Protein AF-A0A0B4X570-F1 (afdb_monomer_lite)

Secondary structure (DSSP, 8-state):
----SBSS-HHHHHHHHHHHHHT--TT--EEHHHHHHHHHHTT-B-GGGTS--HHHHHHHHHHT-TT---HHHHHHHHHHHHHHTTSEEE-TTSEEEE-HHHHHHHHHHHHHHHHHHHHHHHHHHHHHHHHHTS----S----HHHHHHHHHHHHHTTS-PPPPP-

pLDDT: mean 70.41, std 17.78, range [32.62, 92.69]

Structure (mmCIF, N/CA/C/O backbone):
data_AF-A0A0B4X570-F1
#
_entry.id   AF-A0A0B4X570-F1
#
loop_
_atom_site.group_PDB
_atom_site.id
_atom_site.type_symbol
_atom_site.label_atom_id
_atom_site.label_alt_id
_atom_site.label_comp_id
_atom_site.label_asym_id
_atom_site.label_entity_id
_atom_site.label_seq_id
_atom_site.pdbx_PDB_ins_code
_atom_site.Cartn_x
_atom_site.Cartn_y
_atom_site.Cartn_z
_atom_site.occupancy
_atom_site.B_iso_or_equiv
_atom_site.auth_seq_id
_atom_site.auth_comp_id
_atom_site.auth_asym_id
_atom_site.auth_atom_id
_atom_site.pdbx_PDB_model_num
ATOM 1 N N . MET A 1 1 ? 5.050 -20.118 -0.114 1.00 46.47 1 MET A N 1
ATOM 2 C CA . MET A 1 1 ? 5.034 -18.690 0.295 1.00 46.47 1 MET A CA 1
ATOM 3 C C . MET A 1 1 ? 5.110 -17.834 -0.964 1.00 46.47 1 MET A C 1
ATOM 5 O O . MET A 1 1 ? 6.005 -18.074 -1.759 1.00 46.47 1 MET A O 1
ATOM 9 N N . LYS A 1 2 ? 4.180 -16.894 -1.201 1.00 57.50 2 LYS A N 1
ATOM 10 C CA . LYS A 1 2 ? 4.283 -15.985 -2.364 1.00 57.50 2 LYS A CA 1
ATOM 11 C C . LYS A 1 2 ? 5.520 -15.096 -2.206 1.00 57.50 2 LYS A C 1
ATOM 13 O O . LYS A 1 2 ? 5.713 -14.549 -1.120 1.00 57.50 2 LYS A O 1
ATOM 18 N N . SER A 1 3 ? 6.321 -14.962 -3.264 1.00 70.69 3 SER A N 1
ATOM 19 C CA . SER A 1 3 ? 7.477 -14.060 -3.275 1.00 70.69 3 SER A CA 1
ATOM 20 C C . SER A 1 3 ? 7.031 -12.625 -2.965 1.00 70.69 3 SER A C 1
ATOM 22 O O . SER A 1 3 ? 5.922 -12.219 -3.322 1.00 70.69 3 SER A O 1
ATOM 24 N N . SER A 1 4 ? 7.871 -11.906 -2.226 1.00 82.19 4 SER A N 1
ATOM 25 C CA . SER A 1 4 ? 7.668 -10.516 -1.816 1.00 82.19 4 SER A CA 1
ATOM 26 C C . SER A 1 4 ? 8.954 -9.745 -2.089 1.00 82.19 4 SER A C 1
ATOM 28 O O . SER A 1 4 ? 10.041 -10.226 -1.745 1.00 82.19 4 SER A O 1
ATOM 30 N N . ALA A 1 5 ? 8.834 -8.553 -2.663 1.00 86.50 5 ALA A N 1
ATOM 31 C CA . ALA A 1 5 ? 9.906 -7.589 -2.868 1.00 86.50 5 ALA A CA 1
ATOM 32 C C . ALA A 1 5 ? 10.365 -6.922 -1.559 1.00 86.50 5 ALA A C 1
ATOM 34 O O . ALA A 1 5 ? 11.358 -6.198 -1.536 1.00 86.50 5 ALA A O 1
ATOM 35 N N . PHE A 1 6 ? 9.677 -7.206 -0.452 1.00 83.06 6 PHE A N 1
ATOM 36 C CA . PHE A 1 6 ? 10.011 -6.726 0.884 1.00 83.06 6 PHE A CA 1
ATOM 37 C C . PHE A 1 6 ? 10.609 -7.829 1.760 1.00 83.06 6 PHE A C 1
ATOM 39 O O . PHE A 1 6 ? 10.209 -8.993 1.680 1.00 83.06 6 PHE A O 1
ATOM 46 N N . ARG A 1 7 ? 11.549 -7.433 2.623 1.00 82.88 7 ARG A N 1
ATOM 47 C CA . ARG A 1 7 ? 12.204 -8.261 3.651 1.00 82.88 7 ARG A CA 1
ATOM 48 C C . ARG A 1 7 ? 11.289 -8.570 4.838 1.00 82.88 7 ARG A C 1
ATOM 50 O O . ARG A 1 7 ? 11.528 -9.530 5.559 1.00 82.88 7 ARG A O 1
ATOM 57 N N . VAL A 1 8 ? 10.248 -7.763 5.035 1.00 79.19 8 VAL A N 1
ATOM 58 C CA . VAL A 1 8 ? 9.256 -7.935 6.105 1.00 79.19 8 VAL A CA 1
ATOM 59 C C . VAL A 1 8 ? 8.011 -8.681 5.607 1.00 79.19 8 VAL A C 1
ATOM 61 O O . VAL A 1 8 ? 7.703 -8.632 4.411 1.00 79.19 8 VAL A O 1
ATOM 64 N N . PRO A 1 9 ? 7.243 -9.332 6.502 1.00 85.44 9 PRO A N 1
ATOM 65 C CA . PRO A 1 9 ? 5.971 -9.949 6.147 1.00 85.44 9 PRO A CA 1
ATOM 66 C C . PRO A 1 9 ? 5.019 -8.978 5.443 1.00 85.44 9 PRO A C 1
ATOM 68 O O . PRO A 1 9 ? 4.930 -7.802 5.800 1.00 85.44 9 PRO A O 1
ATOM 71 N N . ARG A 1 10 ? 4.228 -9.490 4.490 1.00 81.31 10 ARG A N 1
ATOM 72 C CA . ARG A 1 10 ? 3.315 -8.671 3.673 1.00 81.31 10 ARG A CA 1
ATOM 73 C C . ARG A 1 10 ? 2.396 -7.771 4.499 1.00 81.31 10 ARG A C 1
ATOM 75 O O . ARG A 1 10 ? 2.238 -6.593 4.197 1.00 81.31 10 ARG A O 1
ATOM 82 N N . ARG A 1 11 ? 1.838 -8.317 5.582 1.00 78.69 11 ARG A N 1
ATOM 83 C CA . ARG A 1 11 ? 0.948 -7.581 6.491 1.00 78.69 11 ARG A CA 1
ATOM 84 C C . ARG A 1 11 ? 1.629 -6.355 7.113 1.00 78.69 11 ARG A C 1
ATOM 86 O O . ARG A 1 11 ? 0.962 -5.356 7.344 1.00 78.69 11 ARG A O 1
ATOM 93 N N . GLN A 1 12 ? 2.938 -6.408 7.357 1.00 79.75 12 GLN A N 1
ATOM 94 C CA . GLN A 1 12 ? 3.670 -5.353 8.055 1.00 79.75 12 GLN A CA 1
ATOM 95 C C . GLN A 1 12 ? 3.895 -4.117 7.176 1.00 79.75 12 GLN A C 1
ATOM 97 O O . GLN A 1 12 ? 3.615 -3.000 7.611 1.00 79.75 12 GLN A O 1
ATOM 102 N N . TRP A 1 13 ? 4.340 -4.290 5.928 1.00 84.00 13 TRP A N 1
ATOM 103 C CA . TRP A 1 13 ? 4.497 -3.150 5.016 1.00 84.00 13 TRP A CA 1
ATOM 104 C C . TRP A 1 13 ? 3.143 -2.591 4.557 1.00 84.00 13 TRP A C 1
ATOM 106 O O . TRP A 1 13 ? 2.983 -1.376 4.452 1.00 84.00 13 TRP A O 1
ATOM 116 N N . GLN A 1 14 ? 2.134 -3.452 4.388 1.00 85.38 14 GLN A N 1
ATOM 117 C CA . GLN A 1 14 ? 0.761 -3.031 4.093 1.00 85.38 14 GLN A CA 1
ATOM 118 C C . GLN A 1 14 ? 0.147 -2.205 5.231 1.00 85.38 14 GLN A C 1
ATOM 120 O O . GLN A 1 14 ? -0.512 -1.197 4.971 1.00 85.38 14 GLN A O 1
ATOM 125 N N . ALA A 1 15 ? 0.398 -2.585 6.488 1.00 77.12 15 ALA A N 1
ATOM 126 C CA . ALA A 1 15 ? -0.028 -1.815 7.653 1.00 77.12 15 ALA A CA 1
ATOM 127 C C . ALA A 1 15 ? 0.664 -0.445 7.723 1.00 77.12 15 ALA A C 1
ATOM 129 O O . ALA A 1 15 ? 0.012 0.549 8.032 1.00 77.12 15 ALA A O 1
ATOM 130 N N . ALA A 1 16 ? 1.954 -0.360 7.380 1.00 78.25 16 ALA A N 1
ATOM 131 C CA . ALA A 1 16 ? 2.663 0.920 7.326 1.00 78.25 16 ALA A CA 1
ATOM 132 C C . ALA A 1 16 ? 2.062 1.874 6.274 1.00 78.25 16 ALA A C 1
ATOM 134 O O . ALA A 1 16 ? 1.913 3.068 6.540 1.00 78.25 16 ALA A O 1
ATOM 135 N N . ILE A 1 17 ? 1.658 1.345 5.115 1.00 83.44 17 ILE A N 1
ATOM 136 C CA . ILE A 1 17 ? 0.937 2.105 4.083 1.00 83.44 17 ILE A CA 1
ATOM 137 C C . ILE A 1 17 ? -0.427 2.578 4.591 1.00 83.44 17 ILE A C 1
ATOM 139 O O . ILE A 1 17 ? -0.750 3.757 4.456 1.00 83.44 17 ILE A O 1
ATOM 143 N N . LEU A 1 18 ? -1.211 1.690 5.211 1.00 79.69 18 LEU A N 1
ATOM 144 C CA . LEU A 1 18 ? -2.513 2.050 5.781 1.00 79.69 18 LEU A CA 1
ATOM 145 C C . LEU A 1 18 ? -2.389 3.127 6.857 1.00 79.69 18 LEU A C 1
ATOM 147 O O . LEU A 1 18 ? -3.163 4.078 6.850 1.00 79.69 18 LEU A O 1
ATOM 151 N N . TYR A 1 19 ? -1.393 3.020 7.738 1.00 77.56 19 TYR A N 1
ATOM 152 C CA . TYR A 1 19 ? -1.120 4.034 8.751 1.00 77.56 19 TYR A CA 1
ATOM 153 C C . TYR A 1 19 ? -0.809 5.391 8.111 1.00 77.56 19 TYR A C 1
ATOM 155 O O . TYR A 1 19 ? -1.383 6.409 8.496 1.00 77.56 19 TYR A O 1
ATOM 163 N N . ARG A 1 20 ? 0.050 5.410 7.081 1.00 79.12 20 ARG A N 1
ATOM 164 C CA . ARG A 1 20 ? 0.376 6.639 6.348 1.00 79.12 20 ARG A CA 1
ATOM 165 C C . ARG A 1 20 ? -0.859 7.254 5.694 1.00 79.12 20 ARG A C 1
ATOM 167 O O . ARG A 1 20 ? -1.029 8.465 5.777 1.00 79.12 20 ARG A O 1
ATOM 174 N N . LEU A 1 21 ? -1.714 6.445 5.075 1.00 78.12 21 LEU A N 1
ATOM 175 C CA . LEU A 1 21 ? -2.976 6.908 4.495 1.00 78.12 21 LEU A CA 1
ATOM 176 C C . LEU A 1 21 ? -3.942 7.430 5.564 1.00 78.12 21 LEU A C 1
ATOM 178 O O . LEU A 1 21 ? -4.598 8.437 5.331 1.00 78.12 21 LEU A O 1
ATOM 182 N N . GLY A 1 22 ? -3.996 6.793 6.736 1.00 71.88 22 GLY A N 1
ATOM 183 C CA . GLY A 1 22 ? -4.850 7.213 7.849 1.00 71.88 22 GLY A CA 1
ATOM 184 C C . GLY A 1 22 ? -4.507 8.607 8.374 1.00 71.88 22 GLY A C 1
ATOM 185 O O . GLY A 1 22 ? -5.411 9.385 8.666 1.00 71.88 22 GLY A O 1
ATOM 186 N N . VAL A 1 23 ? -3.214 8.951 8.416 1.00 75.50 23 VAL A N 1
ATOM 187 C CA . VAL A 1 23 ? -2.745 10.297 8.798 1.00 75.50 23 VAL A CA 1
ATOM 188 C C . VAL A 1 23 ? -2.713 11.291 7.632 1.00 75.50 23 VAL A C 1
ATOM 190 O O . VAL A 1 23 ? -2.447 12.467 7.848 1.00 75.50 23 VAL A O 1
ATOM 193 N N . THR A 1 24 ? -2.962 10.840 6.398 1.00 74.88 24 THR A N 1
ATOM 194 C CA . THR A 1 24 ? -3.027 11.704 5.211 1.00 74.88 24 THR A CA 1
ATOM 195 C C . THR A 1 24 ? -4.471 12.173 5.031 1.00 74.88 24 THR A C 1
ATOM 197 O O . THR A 1 24 ? -5.365 11.390 4.693 1.00 74.88 24 THR A O 1
ATOM 200 N N . VAL A 1 25 ? -4.719 13.453 5.308 1.00 69.94 25 VAL A N 1
ATOM 201 C CA . VAL A 1 25 ? -6.047 14.073 5.252 1.00 69.94 25 VAL A CA 1
ATOM 202 C C . VAL A 1 25 ? -6.077 15.078 4.117 1.00 69.94 25 VAL A C 1
ATOM 204 O O . VAL A 1 25 ? -5.199 15.927 4.051 1.00 69.94 25 VAL A O 1
ATOM 207 N N . TYR A 1 26 ? -7.102 15.015 3.260 1.00 70.25 26 TYR A N 1
ATOM 208 C CA . TYR A 1 26 ? -7.310 16.029 2.226 1.00 70.25 26 TYR A CA 1
ATOM 209 C C . TYR A 1 26 ? -7.191 17.449 2.827 1.00 70.25 26 TYR A C 1
ATOM 211 O O . TYR A 1 26 ? -7.816 17.700 3.861 1.00 70.25 26 TYR A O 1
ATOM 219 N N . PRO A 1 27 ? -6.422 18.370 2.214 1.00 80.25 27 PRO A N 1
ATOM 220 C CA . PRO A 1 27 ? -5.886 18.324 0.848 1.00 80.25 27 PRO A CA 1
ATOM 221 C C . PRO A 1 27 ? -4.596 17.511 0.645 1.00 80.25 27 PRO A C 1
ATOM 223 O O . PRO A 1 27 ? -4.175 17.364 -0.502 1.00 80.25 27 PRO A O 1
ATOM 226 N N . ASP A 1 28 ? -3.999 16.947 1.698 1.00 83.56 28 ASP A N 1
ATOM 227 C CA . ASP A 1 28 ? -2.787 16.131 1.586 1.00 83.56 28 ASP A CA 1
ATOM 228 C C . ASP A 1 28 ? -3.055 14.808 0.863 1.00 83.56 28 ASP A C 1
ATOM 230 O O . ASP A 1 28 ? -4.100 14.171 1.038 1.00 83.56 28 ASP A O 1
ATOM 234 N N . LYS A 1 29 ? -2.078 14.372 0.060 1.00 87.44 29 LYS A N 1
ATOM 235 C CA . LYS A 1 29 ? -2.130 13.128 -0.720 1.00 87.44 29 LYS A CA 1
ATOM 236 C C . LYS A 1 29 ? -0.748 12.492 -0.811 1.00 87.44 29 LYS A C 1
ATOM 238 O O . LYS A 1 29 ? 0.273 13.148 -0.615 1.00 87.44 29 LYS A O 1
ATOM 243 N N . VAL A 1 30 ? -0.706 11.200 -1.118 1.00 88.75 30 VAL A N 1
ATOM 244 C CA . VAL A 1 30 ? 0.545 10.443 -1.218 1.00 88.75 30 VAL A CA 1
ATOM 245 C C . VAL A 1 30 ? 0.492 9.439 -2.371 1.00 88.75 30 VAL A C 1
ATOM 247 O O . VAL A 1 30 ? -0.435 8.641 -2.477 1.00 88.75 30 VAL A O 1
ATOM 250 N N . GLY A 1 31 ? 1.491 9.482 -3.251 1.00 91.44 31 GLY A N 1
ATOM 251 C CA . GLY A 1 31 ? 1.641 8.535 -4.360 1.00 91.44 31 GLY A CA 1
ATOM 252 C C . GLY A 1 31 ? 2.445 7.284 -3.986 1.00 91.44 31 GLY A C 1
ATOM 253 O O . GLY A 1 31 ? 3.113 7.235 -2.949 1.00 91.44 31 GLY A O 1
ATOM 254 N N . ALA A 1 32 ? 2.432 6.284 -4.870 1.00 92.12 32 ALA A N 1
ATOM 255 C CA . ALA A 1 32 ? 3.155 5.020 -4.684 1.00 92.12 32 ALA A CA 1
ATOM 256 C C . ALA A 1 32 ? 4.673 5.210 -4.493 1.00 92.12 32 ALA A C 1
ATOM 258 O O . ALA A 1 32 ? 5.267 4.554 -3.640 1.00 92.12 32 ALA A O 1
ATOM 259 N N . VAL A 1 33 ? 5.285 6.147 -5.229 1.00 91.31 33 VAL A N 1
ATOM 260 C CA . VAL A 1 33 ? 6.719 6.473 -5.108 1.00 91.31 33 VAL A CA 1
ATOM 261 C C . VAL A 1 33 ? 7.040 6.980 -3.704 1.00 91.31 33 VAL A C 1
ATOM 263 O O . VAL A 1 33 ? 7.897 6.424 -3.028 1.00 91.31 33 VAL A O 1
ATOM 266 N N . ALA A 1 34 ? 6.290 7.971 -3.216 1.00 90.25 34 ALA A N 1
ATOM 267 C CA . ALA A 1 34 ? 6.494 8.534 -1.884 1.00 90.25 34 ALA A CA 1
ATOM 268 C C . ALA A 1 34 ? 6.270 7.501 -0.764 1.00 90.25 34 ALA A C 1
ATOM 270 O O . ALA A 1 34 ? 6.917 7.568 0.279 1.00 90.25 34 ALA A O 1
ATOM 271 N N . MET A 1 35 ? 5.373 6.529 -0.956 1.00 90.62 35 MET A N 1
ATOM 272 C CA . MET A 1 35 ? 5.240 5.414 -0.016 1.00 90.62 35 MET A CA 1
ATOM 273 C C . MET A 1 35 ? 6.443 4.482 -0.050 1.00 90.62 35 MET A C 1
ATOM 275 O O . MET A 1 35 ? 6.935 4.100 1.011 1.00 90.62 35 MET A O 1
ATOM 279 N N . LEU A 1 36 ? 6.907 4.126 -1.249 1.00 91.31 36 LEU A N 1
ATOM 280 C CA . LEU A 1 36 ? 8.062 3.261 -1.427 1.00 91.31 36 LEU A CA 1
ATOM 281 C C . LEU A 1 36 ? 9.309 3.879 -0.789 1.00 91.31 36 LEU A C 1
ATOM 283 O O . LEU A 1 36 ? 9.961 3.189 -0.014 1.00 91.31 36 LEU A O 1
ATOM 287 N N . GLU A 1 37 ? 9.572 5.172 -0.994 1.00 90.44 37 GLU A N 1
ATOM 288 C CA . GLU A 1 37 ? 10.694 5.881 -0.354 1.00 90.44 37 GLU A CA 1
ATOM 289 C C . GLU A 1 37 ? 10.711 5.705 1.170 1.00 90.44 37 GLU A C 1
ATOM 291 O O . GLU A 1 37 ? 11.730 5.353 1.757 1.00 90.44 37 GLU A O 1
ATOM 296 N N . ARG A 1 38 ? 9.559 5.797 1.840 1.00 84.88 38 ARG A N 1
ATOM 297 C CA . ARG A 1 38 ? 9.500 5.574 3.298 1.00 84.88 38 ARG A CA 1
ATOM 298 C C . ARG A 1 38 ? 9.756 4.125 3.702 1.00 84.88 38 ARG A C 1
ATOM 300 O O . ARG A 1 38 ? 10.227 3.861 4.809 1.00 84.88 38 ARG A O 1
ATOM 307 N N . LEU A 1 39 ? 9.414 3.164 2.846 1.00 87.00 39 LEU A N 1
ATOM 308 C CA . LEU A 1 39 ? 9.759 1.758 3.069 1.00 87.00 39 LEU A CA 1
ATOM 309 C C . LEU A 1 39 ? 11.262 1.516 2.837 1.00 87.00 39 LEU A C 1
ATOM 311 O O . LEU A 1 39 ? 11.853 0.691 3.541 1.00 87.00 39 LEU A O 1
ATOM 315 N N . ARG A 1 40 ? 11.891 2.271 1.924 1.00 86.25 40 ARG A N 1
ATOM 316 C CA . ARG A 1 40 ? 13.346 2.277 1.685 1.00 86.25 40 ARG A CA 1
ATOM 317 C C . ARG A 1 40 ? 14.120 2.858 2.855 1.00 86.25 40 ARG A C 1
ATOM 319 O O . ARG A 1 40 ? 15.076 2.237 3.306 1.00 86.25 40 ARG A O 1
ATOM 326 N N . GLU A 1 41 ? 13.661 3.975 3.418 1.00 83.38 41 GLU A N 1
ATOM 327 C CA . GLU A 1 41 ? 14.232 4.571 4.638 1.00 83.38 41 GLU A CA 1
ATOM 328 C C . GLU A 1 41 ? 14.282 3.558 5.793 1.00 83.38 41 GLU A C 1
ATOM 330 O O . GLU A 1 41 ? 15.225 3.528 6.583 1.00 83.38 41 GLU A O 1
ATOM 335 N N . ARG A 1 42 ? 13.289 2.662 5.857 1.00 81.94 42 ARG A N 1
ATOM 336 C CA . ARG A 1 42 ? 13.218 1.568 6.837 1.00 81.94 42 ARG A CA 1
ATOM 337 C C . ARG A 1 42 ? 14.048 0.337 6.460 1.00 81.94 42 ARG A C 1
ATOM 339 O O . ARG A 1 42 ? 14.082 -0.620 7.230 1.00 81.94 42 ARG A O 1
ATOM 346 N N . LYS A 1 43 ? 14.699 0.335 5.292 1.00 85.50 43 LYS A N 1
ATOM 347 C CA . LYS A 1 43 ? 15.445 -0.795 4.708 1.00 85.50 43 LYS A CA 1
ATOM 348 C C . LYS A 1 43 ? 14.582 -2.052 4.530 1.00 85.50 43 LYS A C 1
ATOM 350 O O . LYS A 1 43 ? 15.073 -3.176 4.669 1.00 85.50 43 LYS A O 1
ATOM 355 N N . TRP A 1 44 ? 13.281 -1.868 4.276 1.00 86.19 44 TRP A N 1
ATOM 356 C CA . TRP A 1 44 ? 12.322 -2.968 4.129 1.00 86.19 44 TRP A CA 1
ATOM 357 C C . TRP A 1 44 ? 12.248 -3.498 2.700 1.00 86.19 44 TRP A C 1
ATOM 359 O O . TRP A 1 44 ? 11.907 -4.669 2.531 1.00 86.19 44 TRP A O 1
ATOM 369 N N . SER A 1 45 ? 12.559 -2.685 1.687 1.00 84.62 45 SER A N 1
ATOM 370 C CA . SER A 1 45 ? 12.722 -3.151 0.306 1.00 84.62 45 SER A CA 1
ATOM 371 C C . SER A 1 45 ? 13.941 -4.075 0.194 1.00 84.62 45 SER A C 1
ATOM 373 O O . SER A 1 45 ? 14.945 -3.914 0.894 1.00 84.62 45 SER A O 1
ATOM 375 N N . LYS A 1 46 ? 13.847 -5.090 -0.668 1.00 82.31 46 LYS A N 1
ATOM 376 C CA . LYS A 1 46 ? 15.009 -5.870 -1.101 1.00 82.31 46 LYS A CA 1
ATOM 377 C C . LYS A 1 46 ? 15.796 -5.019 -2.106 1.00 82.31 46 LYS A C 1
ATOM 379 O O . LYS A 1 46 ? 15.204 -4.666 -3.125 1.00 82.31 46 LYS A O 1
ATOM 384 N N . PRO A 1 47 ? 17.072 -4.678 -1.844 1.00 77.94 47 PRO A N 1
ATOM 385 C CA . PRO A 1 47 ? 17.852 -3.775 -2.692 1.00 77.94 47 PRO A CA 1
ATOM 386 C C . PRO A 1 47 ? 17.879 -4.191 -4.164 1.00 77.94 47 PRO A C 1
ATOM 388 O O . PRO A 1 47 ? 17.814 -3.347 -5.050 1.00 77.94 47 PRO A O 1
ATOM 391 N N . GLU A 1 48 ? 17.906 -5.499 -4.417 1.00 79.88 48 GLU A N 1
ATOM 392 C CA . GLU A 1 48 ? 17.976 -6.097 -5.752 1.00 79.88 48 GLU A CA 1
ATOM 393 C C . GLU A 1 48 ? 16.698 -5.857 -6.569 1.00 79.88 48 GLU A C 1
ATOM 395 O O . GLU A 1 48 ? 16.723 -5.898 -7.793 1.00 79.88 48 GLU A O 1
ATOM 400 N N . LEU A 1 49 ? 15.575 -5.605 -5.891 1.00 78.19 49 LEU A N 1
ATOM 401 C CA . LEU A 1 49 ? 14.248 -5.431 -6.487 1.00 78.19 49 LEU A CA 1
ATOM 402 C C . LEU A 1 49 ? 13.749 -3.985 -6.397 1.00 78.19 49 LEU A C 1
ATOM 404 O O . LEU A 1 49 ? 12.612 -3.693 -6.774 1.00 78.19 49 LEU A O 1
ATOM 408 N N . ASP A 1 50 ? 14.573 -3.094 -5.845 1.00 72.81 50 ASP A N 1
ATOM 409 C CA . ASP A 1 50 ? 14.163 -1.745 -5.486 1.00 72.81 50 ASP A CA 1
ATOM 410 C C . ASP A 1 50 ? 14.251 -0.781 -6.672 1.00 72.81 50 ASP A C 1
ATOM 412 O O . ASP A 1 50 ? 13.359 0.035 -6.883 1.00 72.81 50 ASP A O 1
ATOM 416 N N . PHE A 1 51 ? 15.302 -0.915 -7.480 1.00 74.75 51 PHE A N 1
ATOM 417 C CA . PHE A 1 51 ? 15.581 -0.048 -8.631 1.00 74.75 51 PHE A CA 1
ATOM 418 C C . PHE A 1 51 ? 15.145 -0.649 -9.967 1.00 74.75 51 PHE A C 1
ATOM 420 O O . PHE A 1 51 ? 15.498 -0.131 -11.023 1.00 74.75 51 PHE A O 1
ATOM 427 N N . MET A 1 52 ? 14.383 -1.743 -9.934 1.00 81.94 52 MET A N 1
ATOM 428 C CA . MET A 1 52 ? 13.876 -2.359 -11.153 1.00 81.94 52 MET A CA 1
ATOM 429 C C . MET A 1 52 ? 12.845 -1.453 -11.811 1.00 81.94 52 MET A C 1
ATOM 431 O O . MET A 1 52 ? 11.884 -1.023 -11.165 1.00 81.94 52 MET A O 1
ATOM 435 N N . SER A 1 53 ? 13.027 -1.197 -13.104 1.00 82.62 53 SER A N 1
ATOM 436 C CA . SER A 1 53 ? 12.041 -0.451 -13.875 1.00 82.62 53 SER A CA 1
ATOM 437 C C . SER A 1 53 ? 10.749 -1.266 -14.027 1.00 82.62 53 SER A C 1
ATOM 439 O O . SER A 1 53 ? 10.738 -2.500 -13.899 1.00 82.62 53 SER A O 1
ATOM 441 N N . SER A 1 54 ? 9.632 -0.590 -14.309 1.00 83.75 54 SER A N 1
ATOM 442 C CA . SER A 1 54 ? 8.396 -1.290 -14.677 1.00 83.75 54 SER A CA 1
ATOM 443 C C . SER A 1 54 ? 8.585 -2.114 -15.954 1.00 83.75 54 SER A C 1
ATOM 445 O O . SER A 1 54 ? 7.990 -3.181 -16.056 1.00 83.75 54 SER A O 1
ATOM 447 N N . ASP A 1 55 ? 9.455 -1.695 -16.878 1.00 85.56 55 ASP A N 1
ATOM 448 C CA . ASP A 1 55 ? 9.750 -2.450 -18.101 1.00 85.56 55 ASP A CA 1
ATOM 449 C C . ASP A 1 55 ? 10.475 -3.765 -17.797 1.00 85.56 55 ASP A C 1
ATOM 451 O O . ASP A 1 55 ? 10.031 -4.821 -18.252 1.00 85.56 55 ASP A O 1
ATOM 455 N N . ASP A 1 56 ? 11.504 -3.736 -16.943 1.00 84.94 56 ASP A N 1
ATOM 456 C CA . ASP A 1 56 ? 12.200 -4.949 -16.487 1.00 84.94 56 ASP A CA 1
ATOM 457 C C . ASP A 1 56 ? 11.238 -5.882 -15.749 1.00 84.94 56 ASP A C 1
ATOM 459 O O . ASP A 1 56 ? 11.215 -7.095 -15.962 1.00 84.94 56 ASP A O 1
ATOM 463 N N . THR A 1 57 ? 10.393 -5.301 -14.895 1.00 84.12 57 THR A N 1
ATOM 464 C CA . THR A 1 57 ? 9.394 -6.049 -14.129 1.00 84.12 57 THR A CA 1
ATOM 465 C C . THR A 1 57 ? 8.383 -6.726 -15.054 1.00 84.12 57 THR A C 1
ATOM 467 O O . THR A 1 57 ? 8.094 -7.911 -14.883 1.00 84.12 57 THR A O 1
ATOM 470 N N . ASN A 1 58 ? 7.886 -6.006 -16.061 1.00 85.00 58 ASN A N 1
ATOM 471 C CA . ASN A 1 58 ? 6.946 -6.520 -17.053 1.00 85.00 58 ASN A CA 1
ATOM 472 C C . ASN A 1 58 ? 7.580 -7.608 -17.919 1.00 85.00 58 ASN A C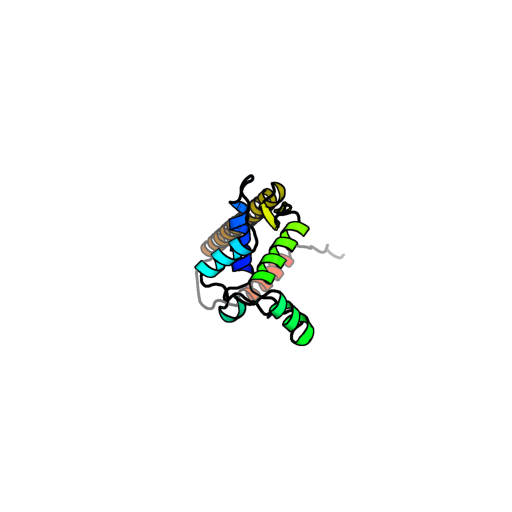 1
ATOM 474 O O . ASN A 1 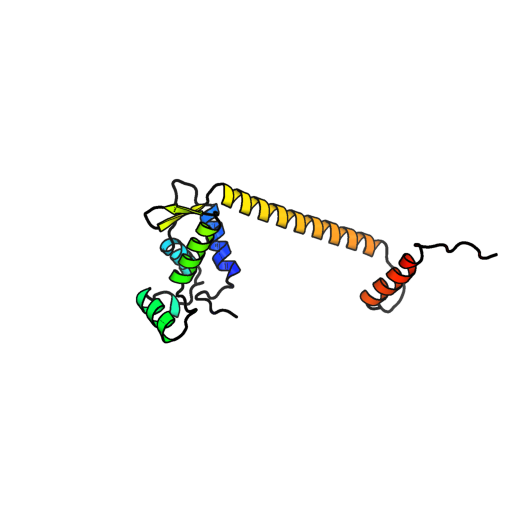58 ? 6.934 -8.617 -18.205 1.00 85.00 58 ASN A O 1
ATOM 478 N N . TRP A 1 59 ? 8.840 -7.431 -18.315 1.00 89.88 59 TRP A N 1
ATOM 479 C CA . TRP A 1 59 ? 9.573 -8.423 -19.092 1.00 89.88 59 TRP A CA 1
ATOM 480 C C . TRP A 1 59 ? 9.744 -9.730 -18.304 1.00 89.88 59 TRP A C 1
ATOM 482 O O . TRP A 1 59 ? 9.402 -10.802 -18.809 1.00 89.88 59 TRP A O 1
ATOM 492 N N . ILE A 1 60 ? 10.169 -9.653 -17.036 1.00 83.50 60 ILE A N 1
ATOM 493 C CA . ILE A 1 60 ? 10.315 -10.825 -16.155 1.00 83.50 60 ILE A CA 1
ATOM 494 C C . ILE A 1 60 ? 8.965 -11.492 -15.908 1.00 83.50 60 ILE A C 1
ATOM 496 O O . ILE A 1 60 ? 8.870 -12.719 -15.984 1.00 83.50 60 ILE A O 1
ATOM 500 N N . ALA A 1 61 ? 7.919 -10.707 -15.646 1.00 85.38 61 ALA A N 1
ATOM 501 C CA . ALA A 1 61 ? 6.578 -11.240 -15.453 1.00 85.38 61 ALA A CA 1
ATOM 502 C C . ALA A 1 61 ? 6.092 -11.997 -16.698 1.00 85.38 61 ALA A C 1
ATOM 504 O O . ALA A 1 61 ? 5.575 -13.106 -16.601 1.00 85.38 61 ALA A O 1
ATOM 505 N N . LYS A 1 62 ? 6.325 -11.443 -17.889 1.00 86.00 62 LYS A N 1
ATOM 506 C CA . LYS A 1 62 ? 5.886 -12.040 -19.152 1.00 86.00 62 LYS A CA 1
ATOM 507 C C . LYS A 1 62 ? 6.658 -13.306 -19.535 1.00 86.00 62 LYS A C 1
ATOM 509 O O . LYS A 1 62 ? 6.087 -14.173 -20.194 1.00 86.00 62 LYS A O 1
ATOM 514 N N . HIS A 1 63 ? 7.940 -13.401 -19.183 1.00 87.31 63 HIS A N 1
ATOM 515 C CA . HIS A 1 63 ? 8.831 -14.422 -19.747 1.00 87.31 63 HIS A CA 1
ATOM 516 C C . HIS A 1 63 ? 9.410 -15.422 -18.744 1.00 87.31 63 HIS A C 1
ATOM 518 O O . HIS A 1 63 ? 9.822 -16.499 -19.162 1.00 87.31 63 HIS A O 1
ATOM 524 N N . ILE A 1 64 ? 9.439 -15.102 -17.449 1.00 87.00 64 ILE A N 1
ATOM 525 C CA . ILE A 1 64 ? 10.109 -15.929 -16.433 1.00 87.00 64 ILE A CA 1
ATOM 526 C C . ILE A 1 64 ? 9.147 -16.312 -15.309 1.00 87.00 64 ILE A C 1
ATOM 528 O O . ILE A 1 64 ? 9.013 -17.488 -14.979 1.00 87.00 64 ILE A O 1
ATOM 532 N N . ALA A 1 65 ? 8.491 -15.328 -14.696 1.00 82.62 65 ALA A N 1
ATOM 533 C CA . ALA A 1 65 ? 7.719 -15.527 -13.476 1.00 82.62 65 ALA A CA 1
ATOM 534 C C . ALA A 1 65 ? 6.450 -14.655 -13.481 1.00 82.62 65 ALA A C 1
ATOM 536 O O . ALA A 1 65 ? 6.513 -13.521 -13.017 1.00 82.62 65 ALA A O 1
ATOM 537 N N . PRO A 1 66 ? 5.289 -15.177 -13.923 1.00 81.25 66 PRO A N 1
ATOM 538 C CA . PRO A 1 66 ? 4.042 -14.411 -14.101 1.00 81.25 66 PRO A CA 1
ATOM 539 C C . PRO A 1 66 ? 3.567 -13.601 -12.891 1.00 81.25 66 PRO A C 1
ATOM 541 O O . PRO A 1 66 ? 2.956 -12.547 -13.047 1.00 81.25 66 PRO A O 1
ATOM 544 N N . ASP A 1 67 ? 3.876 -14.069 -11.683 1.00 81.88 67 ASP A N 1
ATOM 545 C CA . ASP A 1 67 ? 3.500 -13.414 -10.427 1.00 81.88 67 ASP A CA 1
ATOM 546 C C . ASP A 1 67 ? 4.565 -12.433 -9.897 1.00 81.88 67 ASP A C 1
ATOM 548 O O . ASP A 1 67 ? 4.428 -11.907 -8.786 1.00 81.88 67 ASP A O 1
ATOM 552 N N . PHE A 1 68 ? 5.647 -12.203 -10.645 1.00 84.31 68 PHE A N 1
ATOM 553 C CA . PHE A 1 68 ? 6.734 -11.322 -10.237 1.00 84.31 68 PHE A CA 1
ATOM 554 C C . PHE A 1 68 ? 6.286 -9.860 -10.174 1.00 84.31 68 PHE A C 1
ATOM 556 O O . PHE A 1 68 ? 5.610 -9.350 -11.066 1.00 84.31 68 PHE A O 1
ATOM 563 N N . LYS A 1 69 ? 6.697 -9.177 -9.102 1.00 84.12 69 LYS A N 1
ATOM 564 C CA . LYS A 1 69 ? 6.469 -7.748 -8.888 1.00 84.12 69 LYS A CA 1
ATOM 565 C C . LYS A 1 69 ? 7.698 -7.133 -8.233 1.00 84.12 69 LYS A C 1
ATOM 567 O O . LYS A 1 69 ? 8.234 -7.702 -7.281 1.00 84.12 69 LYS A O 1
ATOM 572 N N . SER A 1 70 ? 8.105 -5.963 -8.715 1.00 87.75 70 SER A N 1
ATOM 573 C CA . SER A 1 70 ? 9.065 -5.105 -8.020 1.00 87.75 70 SER A CA 1
ATOM 574 C C . SER A 1 70 ? 8.443 -4.493 -6.762 1.00 87.75 70 SER A C 1
ATOM 576 O O . SER A 1 70 ? 7.229 -4.572 -6.538 1.00 87.75 70 SER A O 1
ATOM 578 N N . ALA A 1 71 ? 9.269 -3.841 -5.939 1.00 89.19 71 ALA A N 1
ATOM 579 C CA . ALA A 1 71 ? 8.782 -3.151 -4.746 1.00 89.19 71 ALA A CA 1
ATOM 580 C C . ALA A 1 71 ? 7.744 -2.069 -5.099 1.00 89.19 71 ALA A C 1
ATOM 582 O O . ALA A 1 71 ? 6.719 -1.949 -4.424 1.00 89.19 71 ALA A O 1
ATOM 583 N N . TYR A 1 72 ? 7.963 -1.346 -6.203 1.00 91.75 72 TYR A N 1
ATOM 584 C CA . TYR A 1 72 ? 7.001 -0.383 -6.735 1.00 91.75 72 TYR A CA 1
ATOM 585 C C . TYR A 1 72 ? 5.685 -1.051 -7.153 1.00 91.75 72 TYR A C 1
ATOM 587 O O . TYR A 1 72 ? 4.620 -0.620 -6.710 1.00 91.75 72 TYR A O 1
ATOM 595 N N . GLU A 1 73 ? 5.736 -2.130 -7.942 1.00 91.25 73 GLU A N 1
ATOM 596 C CA . GLU A 1 73 ? 4.524 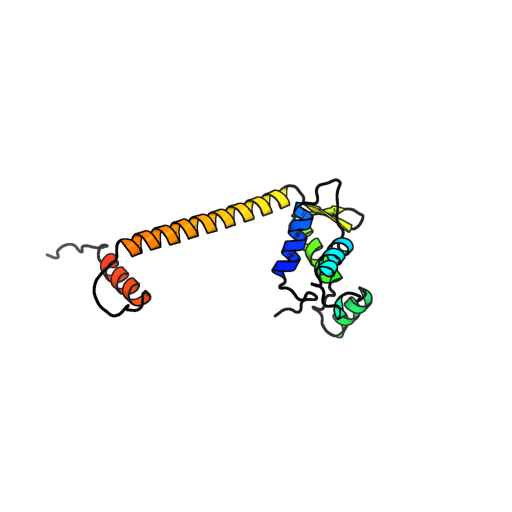-2.809 -8.422 1.00 91.25 73 GLU A CA 1
ATOM 597 C C . GLU A 1 73 ? 3.705 -3.434 -7.285 1.00 91.25 73 GLU A C 1
ATOM 599 O O . GLU A 1 73 ? 2.473 -3.464 -7.355 1.00 91.25 73 GLU A O 1
ATOM 604 N N . GLU A 1 74 ? 4.342 -3.907 -6.207 1.00 91.81 74 GLU A N 1
ATOM 605 C CA . GLU A 1 74 ? 3.621 -4.371 -5.016 1.00 91.81 74 GLU A CA 1
ATOM 606 C C . GLU A 1 74 ? 2.892 -3.232 -4.295 1.00 91.81 74 GLU A C 1
ATOM 608 O O . GLU A 1 74 ? 1.715 -3.392 -3.949 1.00 91.81 74 GLU A O 1
ATOM 613 N N . VAL A 1 75 ? 3.540 -2.076 -4.116 1.00 91.56 75 VAL A N 1
ATOM 614 C CA . VAL A 1 75 ? 2.919 -0.886 -3.508 1.00 91.56 75 VAL A CA 1
ATOM 615 C C . VAL A 1 75 ? 1.772 -0.376 -4.378 1.00 91.56 75 VAL A C 1
ATOM 617 O O . VAL A 1 75 ? 0.657 -0.204 -3.883 1.00 91.56 75 VAL A O 1
ATOM 620 N N . ALA A 1 76 ? 2.005 -0.200 -5.680 1.00 92.69 76 ALA A N 1
ATOM 621 C CA . ALA A 1 76 ? 0.997 0.264 -6.629 1.00 92.69 76 ALA A CA 1
ATOM 622 C C . ALA A 1 76 ? -0.196 -0.702 -6.704 1.00 92.69 76 ALA A C 1
ATOM 624 O O . ALA A 1 76 ? -1.352 -0.282 -6.632 1.00 92.69 76 ALA A O 1
ATOM 625 N N . SER A 1 77 ? 0.063 -2.013 -6.767 1.00 91.00 77 SER A N 1
ATOM 626 C CA . SER A 1 77 ? -0.991 -3.035 -6.733 1.00 91.00 77 SER A CA 1
ATOM 627 C C . SER A 1 77 ? -1.822 -2.964 -5.453 1.00 91.00 77 SER A C 1
ATOM 629 O O . SER A 1 77 ? -3.041 -3.138 -5.498 1.00 91.00 77 SER A O 1
ATOM 631 N N . TYR A 1 78 ? -1.181 -2.723 -4.307 1.00 91.00 78 TYR A N 1
ATOM 632 C CA . TYR A 1 78 ? -1.881 -2.614 -3.033 1.00 91.00 78 TYR A CA 1
ATOM 633 C C . TYR A 1 78 ? -2.762 -1.363 -2.966 1.00 91.00 78 TYR A C 1
ATOM 635 O O . TYR A 1 78 ? -3.917 -1.461 -2.560 1.00 91.00 78 TYR A O 1
ATOM 643 N N . LEU A 1 79 ? -2.278 -0.219 -3.450 1.00 87.94 79 LEU A N 1
ATOM 644 C CA . LEU A 1 79 ? -3.065 1.015 -3.520 1.00 87.94 79 LEU A CA 1
ATOM 645 C C . LEU A 1 79 ? -4.282 0.884 -4.441 1.00 87.94 79 LEU A C 1
ATOM 647 O O . LEU A 1 79 ? -5.392 1.240 -4.044 1.00 87.94 79 LEU A O 1
ATOM 651 N N . ARG A 1 80 ? -4.117 0.272 -5.622 1.00 91.19 80 ARG A N 1
ATOM 652 C CA . ARG A 1 80 ? -5.242 -0.040 -6.524 1.00 91.19 80 ARG A CA 1
ATOM 653 C C . ARG A 1 80 ? -6.275 -0.946 -5.855 1.00 91.19 80 ARG A C 1
ATOM 655 O O . ARG A 1 80 ? -7.475 -0.760 -6.051 1.00 91.19 80 ARG A O 1
ATOM 662 N N . ARG A 1 81 ? -5.829 -1.915 -5.048 1.00 88.50 81 ARG A N 1
ATOM 663 C CA . ARG A 1 81 ? -6.728 -2.779 -4.274 1.00 88.50 81 ARG A CA 1
ATOM 664 C C . ARG A 1 81 ? -7.507 -1.981 -3.228 1.00 88.50 81 ARG A C 1
ATOM 666 O O . ARG A 1 81 ? -8.723 -2.114 -3.184 1.00 88.50 81 ARG A O 1
ATOM 673 N N . LEU A 1 82 ? -6.840 -1.126 -2.452 1.00 83.00 82 LEU A N 1
ATOM 674 C CA . LEU A 1 82 ? -7.504 -0.264 -1.466 1.00 83.00 82 LEU A CA 1
ATOM 675 C C . LEU A 1 82 ? -8.515 0.685 -2.121 1.00 83.00 82 LEU A C 1
ATOM 677 O O . LEU A 1 82 ? -9.587 0.914 -1.568 1.00 83.00 82 LEU A O 1
ATOM 681 N N . ARG A 1 83 ? -8.206 1.205 -3.315 1.00 87.69 83 ARG A N 1
ATOM 682 C CA . ARG A 1 83 ? -9.147 2.005 -4.109 1.00 87.69 83 ARG A CA 1
ATOM 683 C C . ARG A 1 83 ? -10.368 1.177 -4.509 1.00 87.69 83 ARG A C 1
ATOM 685 O O . ARG A 1 83 ? -11.492 1.632 -4.331 1.00 87.69 83 ARG A O 1
ATOM 692 N N . LYS A 1 84 ? -10.161 -0.036 -5.034 1.00 84.62 84 LYS A N 1
ATOM 693 C CA . LYS A 1 84 ? -11.249 -0.945 -5.438 1.00 84.62 84 LYS A CA 1
ATOM 694 C C . LYS A 1 84 ? -12.149 -1.334 -4.260 1.00 84.62 84 LYS A C 1
ATOM 696 O O . LYS A 1 84 ? -13.351 -1.469 -4.441 1.00 84.62 84 LYS A O 1
ATOM 701 N N . GLU A 1 85 ? -11.569 -1.499 -3.075 1.00 82.31 85 GLU A N 1
ATOM 702 C CA . GLU A 1 85 ? -12.286 -1.776 -1.822 1.00 82.31 85 GLU A CA 1
ATOM 703 C C . GLU A 1 85 ? -12.935 -0.516 -1.211 1.00 82.31 85 GLU A C 1
ATOM 705 O O . GLU A 1 85 ? -13.581 -0.604 -0.173 1.00 82.31 85 GLU A O 1
ATOM 710 N N . GLY A 1 86 ? -12.783 0.657 -1.836 1.00 78.94 86 GLY A N 1
ATOM 711 C CA . GLY A 1 86 ? -13.398 1.900 -1.374 1.00 78.94 86 GLY A CA 1
ATOM 712 C C . GLY A 1 86 ? -12.761 2.487 -0.113 1.00 78.94 86 GLY A C 1
ATOM 713 O O . GLY A 1 86 ? -13.396 3.296 0.551 1.00 78.94 86 GLY A O 1
ATOM 714 N N . VAL A 1 87 ? -11.523 2.115 0.228 1.00 80.25 87 VAL A N 1
ATOM 715 C CA . VAL A 1 87 ? -10.800 2.614 1.418 1.00 80.25 87 VAL A CA 1
ATOM 716 C C . VAL A 1 87 ? -10.108 3.957 1.146 1.00 80.25 87 VAL A C 1
ATOM 718 O O . VAL A 1 87 ? -9.949 4.790 2.040 1.00 80.25 87 VAL A O 1
ATOM 721 N N . VAL A 1 88 ? -9.674 4.181 -0.095 1.00 82.12 88 VAL A N 1
ATOM 722 C CA . VAL A 1 88 ? -8.944 5.388 -0.514 1.00 82.12 88 VAL A CA 1
ATOM 723 C C . VAL A 1 88 ? -9.542 5.986 -1.780 1.00 82.12 88 VAL A C 1
ATOM 725 O O . VAL A 1 88 ? -10.088 5.268 -2.617 1.00 82.12 88 VAL A O 1
ATOM 728 N N . HIS A 1 89 ? -9.378 7.296 -1.940 1.00 87.19 89 HIS A N 1
ATOM 729 C CA . HIS A 1 89 ? -9.552 7.980 -3.218 1.00 87.19 89 HIS A CA 1
ATOM 730 C C . HIS A 1 89 ? -8.202 8.133 -3.921 1.00 87.19 89 HIS A C 1
ATOM 732 O O . HIS A 1 89 ? -7.192 8.390 -3.270 1.00 87.19 89 HIS A O 1
ATOM 738 N N . GLU A 1 90 ? -8.211 7.994 -5.245 1.00 91.94 90 GLU A N 1
ATOM 739 C CA . GLU A 1 90 ? -7.098 8.316 -6.142 1.00 91.94 90 GLU A CA 1
ATOM 740 C C . GLU A 1 90 ? -7.465 9.571 -6.939 1.00 91.94 90 GLU A C 1
ATOM 742 O O . GLU A 1 90 ? -8.601 9.689 -7.407 1.00 91.94 90 GLU A O 1
ATOM 747 N N . ASP A 1 91 ? -6.527 10.504 -7.079 1.00 88.31 91 ASP A N 1
ATOM 748 C CA . ASP A 1 91 ? -6.685 11.668 -7.947 1.00 88.31 91 ASP A CA 1
ATOM 749 C C . ASP A 1 91 ? -6.091 11.451 -9.350 1.00 88.31 91 ASP A C 1
ATOM 751 O O . ASP A 1 91 ? -5.468 10.432 -9.642 1.00 88.31 91 ASP A O 1
ATOM 755 N N . MET A 1 92 ? -6.267 12.438 -10.234 1.00 87.00 92 MET A N 1
ATOM 756 C CA . MET A 1 92 ? -5.768 12.378 -11.616 1.00 87.00 92 MET A CA 1
ATOM 757 C C . MET A 1 92 ? -4.236 12.258 -11.715 1.00 87.00 92 MET A C 1
ATOM 759 O O . MET A 1 92 ? -3.731 11.857 -12.758 1.00 87.00 92 MET A O 1
ATOM 763 N N . ALA A 1 93 ? -3.499 12.594 -10.651 1.00 87.38 93 ALA A N 1
ATOM 764 C CA . ALA A 1 93 ? -2.042 12.510 -10.594 1.00 87.38 93 ALA A CA 1
ATOM 765 C C . ALA A 1 93 ? -1.544 11.171 -10.011 1.00 87.38 93 ALA A C 1
ATOM 767 O O . ALA A 1 93 ? -0.346 11.015 -9.775 1.00 87.38 93 ALA A O 1
ATOM 768 N N . GLY A 1 94 ? -2.437 10.209 -9.739 1.00 87.75 94 GLY A N 1
ATOM 769 C CA . GLY A 1 94 ? -2.070 8.928 -9.125 1.00 87.75 94 GLY A CA 1
ATOM 770 C C . GLY A 1 94 ? -1.674 9.059 -7.651 1.00 87.75 94 GLY A C 1
ATOM 771 O O . GLY A 1 94 ? -0.891 8.256 -7.133 1.00 87.75 94 GLY A O 1
ATOM 772 N N . SER A 1 95 ? -2.173 10.095 -6.974 1.00 91.31 95 SER A N 1
ATOM 773 C CA . SER A 1 95 ? -1.978 10.315 -5.544 1.00 91.31 95 SER A CA 1
ATOM 774 C C . SER A 1 95 ? -3.210 9.897 -4.752 1.00 91.31 95 SER A C 1
ATOM 776 O O . SER A 1 95 ? -4.348 10.083 -5.180 1.00 91.31 95 SER A O 1
ATOM 778 N N . TYR A 1 96 ? -2.970 9.333 -3.569 1.00 89.25 96 TYR A N 1
ATOM 779 C CA . TYR A 1 96 ? -3.991 8.686 -2.758 1.00 89.25 96 TYR A CA 1
ATOM 780 C C . TYR A 1 96 ? -4.196 9.406 -1.427 1.00 89.25 96 TYR A C 1
ATOM 782 O O . TYR A 1 96 ? -3.240 9.871 -0.803 1.00 89.25 96 TYR A O 1
ATOM 790 N N . TYR A 1 97 ? -5.439 9.438 -0.957 1.00 84.88 97 TYR A N 1
ATOM 791 C CA . TYR A 1 97 ? -5.796 9.834 0.405 1.00 84.88 97 TYR A CA 1
ATOM 792 C C . TYR A 1 97 ? -6.932 8.953 0.924 1.00 84.88 97 TYR A C 1
ATOM 794 O O . TYR A 1 97 ? -7.714 8.394 0.150 1.00 84.88 97 TYR A O 1
ATOM 802 N N . MET A 1 98 ? -7.016 8.791 2.243 1.00 80.25 98 MET A N 1
ATOM 803 C CA . MET A 1 98 ? -8.064 7.969 2.844 1.00 80.25 98 MET A CA 1
ATOM 804 C C . MET A 1 98 ? -9.399 8.710 2.832 1.00 80.25 98 MET A C 1
ATOM 806 O O . MET A 1 98 ? -9.469 9.870 3.245 1.00 80.25 98 MET A O 1
ATOM 810 N N . ASN A 1 99 ? -10.456 8.037 2.379 1.00 77.50 99 ASN A N 1
ATOM 811 C CA . ASN A 1 99 ? -11.802 8.594 2.453 1.00 77.50 99 ASN A CA 1
ATOM 812 C C . ASN A 1 99 ? -12.411 8.358 3.849 1.00 77.50 99 ASN A C 1
ATOM 814 O O . ASN A 1 99 ? -11.851 7.640 4.682 1.00 77.50 99 ASN A O 1
ATOM 818 N N . GLN A 1 100 ? -13.552 8.990 4.122 1.00 74.88 100 GLN A N 1
ATOM 819 C CA . GLN A 1 100 ? -14.205 8.877 5.426 1.00 74.88 100 GLN A CA 1
ATOM 820 C C . GLN A 1 100 ? -14.594 7.425 5.757 1.00 74.88 100 GLN A C 1
ATOM 822 O O . GLN A 1 100 ? -14.290 6.959 6.852 1.00 74.88 100 GLN A O 1
ATOM 827 N N . GLY A 1 101 ? -15.156 6.681 4.797 1.00 70.44 101 GLY A N 1
ATOM 828 C CA . GLY A 1 101 ? -15.535 5.275 4.992 1.00 70.44 101 GLY A CA 1
ATOM 829 C C . GLY A 1 101 ? -14.350 4.361 5.330 1.00 70.44 101 GLY A C 1
ATOM 830 O O . GLY A 1 101 ? -14.453 3.501 6.198 1.00 70.44 101 GLY A O 1
ATOM 831 N N . GLY A 1 102 ? -13.182 4.589 4.727 1.00 69.75 102 GLY A N 1
ATOM 832 C CA . GLY A 1 102 ? -11.946 3.876 5.044 1.00 69.75 102 GLY A CA 1
ATOM 833 C C . GLY A 1 102 ? -11.446 4.165 6.460 1.00 69.75 102 GLY A C 1
ATOM 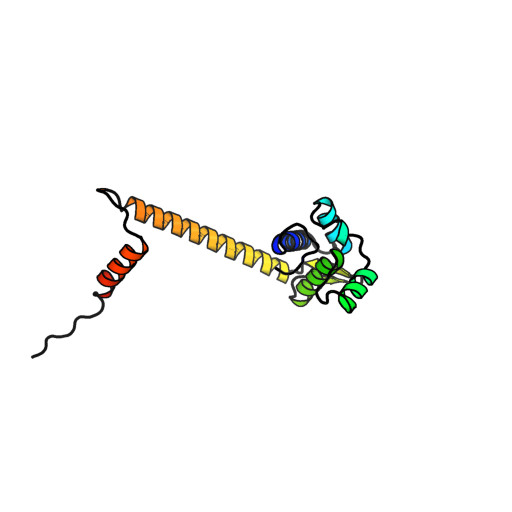834 O O . GLY A 1 102 ? -11.004 3.249 7.156 1.00 69.75 102 GLY A O 1
ATOM 835 N N . ARG A 1 103 ? -11.571 5.414 6.933 1.00 70.19 103 ARG A N 1
ATOM 836 C CA . ARG A 1 103 ? -11.255 5.767 8.330 1.00 70.19 103 ARG A CA 1
ATOM 837 C C . ARG A 1 103 ? -12.198 5.094 9.311 1.00 70.19 103 ARG A C 1
ATOM 839 O O . ARG A 1 103 ? -11.745 4.589 10.339 1.00 70.19 103 ARG A O 1
ATOM 846 N N . GLU A 1 104 ? -13.489 5.092 9.003 1.00 68.31 104 GLU A N 1
ATOM 847 C CA . GLU A 1 104 ? -14.513 4.440 9.815 1.00 68.31 104 GLU A CA 1
ATOM 848 C C . GLU A 1 104 ? -14.276 2.928 9.877 1.00 68.31 104 GLU A C 1
ATOM 850 O O . GLU A 1 104 ? -14.239 2.382 10.976 1.00 68.31 104 GLU A O 1
ATOM 855 N N . ALA A 1 105 ? -13.972 2.278 8.749 1.00 69.25 105 ALA A N 1
ATOM 856 C CA . ALA A 1 105 ? -13.653 0.852 8.690 1.00 69.25 105 ALA A CA 1
ATOM 857 C C . ALA A 1 105 ? -12.400 0.490 9.508 1.00 69.25 105 ALA A C 1
ATOM 859 O O . ALA A 1 105 ? -12.407 -0.486 10.257 1.00 69.25 105 ALA A O 1
ATOM 860 N N . ILE A 1 106 ? -11.331 1.293 9.429 1.00 69.25 106 ILE A N 1
ATOM 861 C CA . ILE A 1 106 ? -10.125 1.081 10.248 1.00 69.25 106 ILE A CA 1
ATOM 862 C C . ILE A 1 106 ? -10.422 1.308 11.732 1.00 69.25 106 ILE A C 1
ATOM 864 O O . ILE A 1 106 ? -9.994 0.516 12.571 1.00 69.25 106 ILE A O 1
ATOM 868 N N . SER A 1 107 ? -11.169 2.362 12.066 1.00 65.00 107 SER A N 1
ATOM 869 C CA . SER A 1 107 ? -11.557 2.664 13.449 1.00 65.00 107 SER A CA 1
ATOM 870 C C . SER A 1 107 ? -12.443 1.564 14.029 1.00 65.00 107 SER A C 1
ATOM 872 O O . SER A 1 107 ? -12.276 1.180 15.184 1.00 65.00 107 SER A O 1
ATOM 874 N N . GLN A 1 108 ? -13.364 1.028 13.231 1.00 65.62 108 GLN A N 1
ATOM 875 C CA . GLN A 1 108 ? -14.220 -0.089 13.599 1.00 65.62 108 GLN A CA 1
ATOM 876 C C . GLN A 1 108 ? -13.401 -1.364 13.804 1.00 65.62 108 GLN A C 1
ATOM 878 O O . GLN A 1 108 ? -13.499 -1.960 14.869 1.00 65.62 108 GLN A O 1
ATOM 883 N N . ALA A 1 109 ? -12.526 -1.728 12.865 1.00 64.19 109 ALA A N 1
ATOM 884 C CA . ALA A 1 109 ? -11.656 -2.895 13.004 1.00 64.19 109 ALA A CA 1
ATOM 885 C C . ALA A 1 109 ? -10.717 -2.783 14.221 1.00 64.19 109 ALA A C 1
ATOM 887 O O . ALA A 1 109 ? -10.474 -3.768 14.919 1.00 64.19 109 ALA A O 1
ATOM 888 N N . ALA A 1 110 ? -10.210 -1.582 14.521 1.00 62.03 110 ALA A N 1
ATOM 889 C CA . ALA A 1 110 ? -9.411 -1.326 15.717 1.00 62.03 110 ALA A CA 1
ATOM 890 C C . ALA A 1 110 ? -10.233 -1.501 17.005 1.00 62.03 110 ALA A C 1
ATOM 892 O O . ALA A 1 110 ? -9.754 -2.135 17.944 1.00 62.03 110 ALA A O 1
ATOM 893 N N . ARG A 1 111 ? -11.477 -1.001 17.031 1.00 59.28 111 ARG A N 1
ATOM 894 C CA . ARG A 1 111 ? -12.414 -1.158 18.158 1.00 59.28 111 ARG A CA 1
ATOM 895 C C . ARG A 1 111 ? -12.876 -2.602 18.344 1.00 59.28 111 ARG A C 1
ATOM 897 O O . ARG A 1 111 ? -13.022 -3.059 19.469 1.00 59.28 111 ARG A O 1
ATOM 904 N N . GLU A 1 112 ? -13.119 -3.334 17.265 1.00 63.44 112 GLU A N 1
ATOM 905 C CA . GLU A 1 112 ? -13.485 -4.753 17.310 1.00 63.44 112 GLU A CA 1
ATOM 906 C C . GLU A 1 112 ? -12.324 -5.598 17.829 1.00 63.44 112 GLU A C 1
ATOM 908 O O . GLU A 1 112 ? -12.522 -6.473 18.671 1.00 63.44 112 GLU A O 1
ATOM 913 N N . ARG A 1 113 ? -11.097 -5.277 17.409 1.00 58.41 113 ARG A N 1
ATOM 914 C CA . ARG A 1 113 ? -9.893 -5.930 17.919 1.00 58.41 113 ARG A CA 1
ATOM 915 C C . ARG A 1 113 ? -9.632 -5.592 19.383 1.00 58.41 113 ARG A C 1
ATOM 917 O O . ARG A 1 113 ? -9.321 -6.498 20.142 1.00 58.41 113 ARG A O 1
ATOM 924 N N . SER A 1 114 ? -9.797 -4.335 19.801 1.00 54.38 114 SER A N 1
ATOM 925 C CA . SER A 1 114 ? -9.666 -3.967 21.215 1.00 54.38 114 SER A CA 1
ATOM 926 C C . SER A 1 114 ? -10.750 -4.622 22.067 1.00 54.38 114 SER A C 1
ATOM 928 O O . SER A 1 114 ? -10.453 -5.075 23.161 1.00 54.38 114 SER A O 1
ATOM 930 N N . ARG A 1 115 ? -11.983 -4.750 21.557 1.00 53.38 115 ARG A N 1
ATOM 931 C CA . ARG A 1 115 ? -13.054 -5.515 22.215 1.00 53.38 115 ARG A CA 1
ATOM 932 C C . ARG A 1 115 ? -12.718 -6.997 22.331 1.00 53.38 115 ARG A C 1
ATOM 934 O O . ARG A 1 115 ? -13.030 -7.585 23.353 1.00 53.38 115 ARG A O 1
ATOM 941 N N . GLN A 1 116 ? -12.086 -7.602 21.326 1.00 52.47 116 GLN A N 1
ATOM 942 C CA . GLN A 1 116 ? -11.602 -8.982 21.426 1.00 52.47 116 GLN A CA 1
ATOM 943 C C . GLN A 1 116 ? -10.457 -9.127 22.429 1.00 52.47 116 GLN A C 1
ATOM 945 O O . GLN A 1 116 ? -10.410 -10.139 23.113 1.00 52.47 116 GLN A O 1
ATOM 950 N N . THR A 1 117 ? -9.561 -8.143 22.542 1.00 54.16 117 THR A N 1
ATOM 951 C CA . THR A 1 117 ? -8.503 -8.157 23.562 1.00 54.16 117 THR A CA 1
ATOM 952 C C . THR A 1 117 ? -9.077 -7.992 24.965 1.00 54.16 117 THR A C 1
ATOM 954 O O . THR A 1 117 ? -8.720 -8.778 25.826 1.00 54.16 117 THR A O 1
ATOM 957 N N . VAL A 1 118 ? -10.009 -7.052 25.175 1.00 52.44 118 VAL A N 1
ATOM 958 C CA . VAL A 1 118 ? -10.725 -6.892 26.455 1.00 52.44 118 VAL A CA 1
ATOM 959 C C . VAL A 1 118 ? -11.468 -8.175 26.794 1.00 52.44 118 VAL A C 1
ATOM 961 O O . VAL A 1 118 ? -11.262 -8.724 27.855 1.00 52.44 118 VAL A O 1
ATOM 964 N N . ARG A 1 119 ? -12.203 -8.757 25.843 1.00 51.69 119 ARG A N 1
ATOM 965 C CA . ARG A 1 119 ? -12.918 -10.018 26.066 1.00 51.69 119 ARG A CA 1
ATOM 966 C C . ARG A 1 119 ? -11.990 -11.206 26.322 1.00 51.69 119 ARG A C 1
ATOM 968 O O . ARG A 1 119 ? -12.437 -12.168 26.918 1.00 51.69 119 ARG A O 1
ATOM 975 N N . ARG A 1 120 ? -10.746 -11.172 25.832 1.00 45.56 120 ARG A N 1
ATOM 976 C CA . ARG A 1 120 ? -9.723 -12.196 26.088 1.00 45.56 120 ARG A CA 1
ATOM 977 C C . ARG A 1 120 ? -9.077 -12.000 27.454 1.00 45.56 120 ARG A C 1
ATOM 979 O O . ARG A 1 120 ? -8.806 -12.988 28.102 1.00 45.56 120 ARG A O 1
ATOM 986 N N . GLN A 1 121 ? -8.910 -10.754 27.882 1.00 51.56 121 GLN A N 1
ATOM 987 C CA . GLN A 1 121 ? -8.447 -10.403 29.217 1.00 51.56 121 GLN A CA 1
ATOM 988 C C . GLN A 1 121 ? -9.522 -10.716 30.262 1.00 51.56 121 GLN A C 1
ATOM 990 O O . GLN A 1 121 ? -9.228 -11.427 31.195 1.00 51.56 121 GLN A O 1
ATOM 995 N N . ASP A 1 122 ? -10.790 -10.378 30.012 1.00 48.19 122 ASP A N 1
ATOM 996 C CA . ASP A 1 122 ? -11.923 -10.791 30.851 1.00 48.19 122 ASP A CA 1
ATOM 997 C C . ASP A 1 122 ? -12.087 -12.327 30.895 1.00 48.19 122 ASP A C 1
ATOM 999 O O . ASP A 1 122 ? -12.593 -12.870 31.869 1.00 48.19 122 ASP A O 1
ATOM 1003 N N . LEU A 1 123 ? -11.695 -13.042 29.828 1.00 47.66 123 LEU A N 1
ATOM 1004 C CA . LEU A 1 123 ? -11.685 -14.511 29.784 1.00 47.66 123 LEU A CA 1
ATOM 1005 C C . LEU A 1 123 ? -10.486 -15.100 30.526 1.00 47.66 123 LEU A C 1
ATOM 1007 O O . LEU A 1 123 ? -10.663 -16.102 31.202 1.00 47.66 123 LEU A O 1
ATOM 1011 N N . ASP A 1 124 ? -9.299 -14.510 30.391 1.00 47.88 124 ASP A N 1
ATOM 1012 C CA . ASP A 1 124 ? -8.095 -14.919 31.116 1.00 47.88 124 ASP A CA 1
ATOM 1013 C C . ASP A 1 124 ? -8.261 -14.619 32.618 1.00 47.88 124 ASP A C 1
ATOM 1015 O O . ASP A 1 124 ? -7.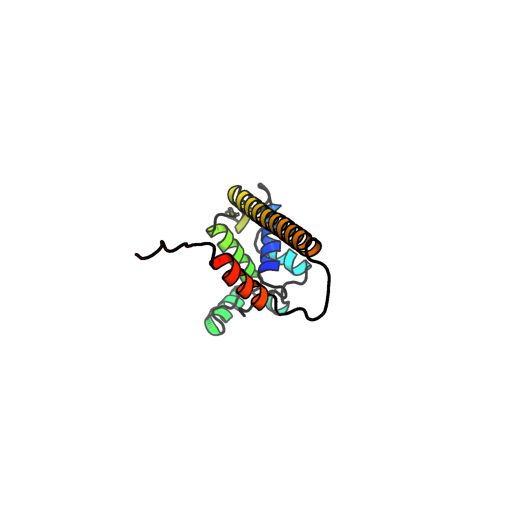978 -15.494 33.422 1.00 47.88 124 ASP A O 1
ATOM 1019 N N . ASP A 1 125 ? -8.839 -13.470 32.984 1.00 52.44 125 ASP A N 1
ATOM 1020 C CA . ASP A 1 125 ? -9.184 -13.079 34.357 1.00 52.44 125 ASP A CA 1
ATOM 1021 C C . ASP A 1 125 ? -10.280 -14.000 34.929 1.00 52.44 125 ASP A C 1
ATOM 1023 O O . ASP A 1 125 ? -10.166 -14.471 36.055 1.00 52.44 125 ASP A O 1
ATOM 1027 N N . ALA A 1 126 ? -11.316 -14.342 34.148 1.00 48.31 126 ALA A N 1
ATOM 1028 C CA . ALA A 1 126 ? -12.327 -15.316 34.574 1.00 48.31 126 ALA A CA 1
ATOM 1029 C C . ALA A 1 126 ? -11.760 -16.743 34.690 1.00 48.31 126 ALA A C 1
ATOM 1031 O O . ALA A 1 126 ? -12.185 -17.506 35.553 1.00 48.31 126 ALA A O 1
ATOM 1032 N N . LEU A 1 127 ? -10.807 -17.128 33.836 1.00 46.56 127 LEU A N 1
ATOM 1033 C CA . LEU A 1 127 ? -10.098 -18.407 33.934 1.00 46.56 127 LEU A CA 1
ATOM 1034 C C . LEU A 1 127 ? -9.128 -18.424 35.122 1.00 46.56 127 LEU A C 1
ATOM 1036 O O . LEU A 1 127 ? -8.964 -19.474 35.739 1.00 46.56 127 LEU A O 1
ATOM 1040 N N . GLU A 1 128 ? -8.518 -17.290 35.462 1.00 46.06 128 GLU A N 1
ATOM 1041 C CA . GLU A 1 128 ? -7.663 -17.113 36.637 1.00 46.06 128 GLU A CA 1
ATOM 1042 C C . GLU A 1 128 ? -8.497 -17.131 37.930 1.00 46.06 128 GLU A C 1
ATOM 1044 O O . GLU A 1 128 ? -8.147 -17.864 38.848 1.00 46.06 128 GLU A O 1
ATOM 1049 N N . GLU A 1 129 ? -9.678 -16.501 37.961 1.00 46.53 129 GLU A N 1
ATOM 1050 C CA . GLU A 1 129 ? -10.645 -16.640 39.064 1.00 46.53 129 GLU A CA 1
ATOM 1051 C C . GLU A 1 129 ? -11.139 -18.091 39.226 1.00 46.53 129 GLU A C 1
ATOM 1053 O O . GLU A 1 129 ? -11.258 -18.586 40.347 1.00 46.53 129 GLU A O 1
ATOM 1058 N N . ILE A 1 130 ? -11.392 -18.812 38.125 1.00 46.88 130 ILE A N 1
ATOM 1059 C CA . ILE A 1 130 ? -11.749 -20.244 38.166 1.00 46.88 130 ILE A CA 1
ATOM 1060 C C . ILE A 1 130 ? -10.574 -21.092 38.681 1.00 46.88 130 ILE A C 1
ATOM 1062 O O . ILE A 1 130 ? -10.791 -22.061 39.409 1.00 46.88 130 ILE A O 1
ATOM 1066 N N . ARG A 1 131 ? -9.335 -20.728 38.333 1.00 41.19 131 ARG A N 1
ATOM 1067 C CA . ARG A 1 131 ? -8.104 -21.402 38.771 1.00 41.19 131 ARG A CA 1
ATOM 1068 C C . ARG A 1 131 ? -7.799 -21.155 40.251 1.00 41.19 131 ARG A C 1
ATOM 1070 O O . ARG A 1 131 ? -7.372 -22.082 40.930 1.00 41.19 131 ARG A O 1
ATOM 1077 N N . ASP A 1 132 ? -8.071 -19.959 40.759 1.00 48.28 132 ASP A N 1
ATOM 1078 C CA . ASP A 1 132 ? -7.896 -19.603 42.172 1.00 48.28 132 ASP A CA 1
ATOM 1079 C C . ASP A 1 132 ? -8.960 -20.244 43.078 1.00 48.28 132 ASP A C 1
ATOM 1081 O O . ASP A 1 132 ? -8.704 -20.517 44.251 1.00 48.28 132 ASP A O 1
ATOM 1085 N N . LEU A 1 133 ? -10.142 -20.552 42.532 1.00 43.25 133 LEU A N 1
ATOM 1086 C CA . LEU A 1 133 ? -11.169 -21.354 43.209 1.00 43.25 133 LEU A CA 1
ATOM 1087 C C . LEU A 1 133 ? -10.835 -22.859 43.252 1.00 43.25 133 LEU A C 1
ATOM 1089 O O . LEU A 1 133 ? -11.508 -23.611 43.960 1.00 43.25 133 LEU A O 1
ATOM 1093 N N . LEU A 1 134 ? -9.815 -23.300 42.510 1.00 38.81 134 LEU A N 1
ATOM 1094 C CA . LEU A 1 134 ? -9.401 -24.694 42.355 1.00 38.81 134 LEU A CA 1
ATOM 1095 C C . LEU A 1 134 ? -7.944 -24.892 42.795 1.00 38.81 134 LEU A C 1
ATOM 1097 O O . LEU A 1 134 ? -7.088 -25.180 41.968 1.00 38.81 134 LEU A O 1
ATOM 1101 N N . LEU A 1 135 ? -7.654 -24.787 44.093 1.00 35.03 135 LEU A N 1
ATOM 1102 C CA . LEU A 1 135 ? -6.450 -25.359 44.722 1.00 35.03 135 LEU A CA 1
ATOM 1103 C C . LEU A 1 135 ? -6.713 -25.578 46.228 1.00 35.03 135 LEU A C 1
ATOM 1105 O O . LEU A 1 135 ? -7.435 -24.765 46.811 1.00 35.03 135 LEU A O 1
ATOM 1109 N N . PRO A 1 136 ? -6.083 -26.558 46.914 1.00 48.78 136 PRO A N 1
ATOM 1110 C CA . PRO A 1 136 ? -5.198 -27.634 46.436 1.00 48.78 136 PRO A CA 1
ATOM 1111 C C . PRO A 1 136 ? -5.537 -29.028 47.031 1.00 48.78 136 PRO A C 1
ATOM 1113 O O . PRO A 1 136 ? -6.195 -29.123 48.061 1.00 48.78 136 PRO A O 1
ATOM 1116 N N . ASP A 1 137 ? -5.087 -30.113 46.394 1.00 35.25 137 ASP A N 1
ATOM 1117 C CA . ASP A 1 137 ? -4.174 -31.096 47.012 1.00 35.25 137 ASP A CA 1
ATOM 1118 C C . ASP A 1 137 ? -3.923 -32.290 46.071 1.00 35.25 137 ASP A C 1
ATOM 1120 O O . ASP A 1 137 ? -4.837 -32.822 45.447 1.00 35.25 137 ASP A O 1
ATOM 1124 N N . ASP A 1 138 ? -2.648 -32.670 46.030 1.00 32.62 138 ASP A N 1
ATOM 1125 C CA . ASP A 1 138 ? -2.035 -33.880 45.478 1.00 32.62 138 ASP A CA 1
ATOM 1126 C C . ASP A 1 138 ? -1.985 -34.121 43.954 1.00 32.62 138 ASP A C 1
ATOM 1128 O O . ASP A 1 138 ? -2.977 -34.205 43.241 1.00 32.62 138 ASP A O 1
ATOM 1132 N N . GLU A 1 139 ? -0.722 -34.229 43.522 1.00 41.28 139 GLU A N 1
ATOM 1133 C CA . GLU A 1 139 ? -0.113 -35.029 42.453 1.00 41.28 139 GLU A CA 1
ATOM 1134 C C . GLU A 1 139 ? -0.900 -35.372 41.171 1.00 41.28 139 GLU A C 1
ATOM 1136 O O . GLU A 1 139 ? -1.961 -35.981 41.167 1.00 41.28 139 GLU A O 1
ATOM 1141 N N . ASP A 1 140 ? -0.208 -35.099 40.059 1.00 42.97 140 ASP A N 1
ATOM 1142 C CA . ASP A 1 140 ? -0.518 -35.432 38.666 1.00 42.97 140 ASP A CA 1
ATOM 1143 C C . ASP A 1 140 ? -1.641 -34.619 38.005 1.00 42.97 140 ASP A C 1
ATOM 1145 O O . ASP A 1 140 ? -2.822 -34.959 37.989 1.00 42.97 140 ASP A O 1
ATOM 1149 N N . TRP A 1 141 ? -1.219 -33.529 37.353 1.00 41.28 141 TRP A N 1
ATOM 1150 C CA . TRP A 1 141 ? -2.033 -32.805 36.383 1.00 41.28 141 TRP A CA 1
ATOM 1151 C C . TRP A 1 141 ? -2.328 -33.719 35.188 1.00 41.28 141 TRP A C 1
ATOM 1153 O O . TRP A 1 141 ? -1.547 -33.799 34.238 1.00 41.28 141 TRP A O 1
ATOM 1163 N N . GLY A 1 142 ? -3.465 -34.411 35.252 1.00 49.75 142 GLY A N 1
ATOM 1164 C CA . GLY A 1 142 ? -4.085 -35.058 34.103 1.00 49.75 142 GLY A CA 1
ATOM 1165 C C . GLY A 1 142 ? -4.389 -34.043 32.999 1.00 49.75 142 GLY A C 1
ATOM 1166 O O . GLY A 1 142 ? -4.652 -32.868 33.260 1.00 49.75 142 GLY A O 1
ATOM 1167 N N . ASP A 1 143 ? -4.310 -34.510 31.755 1.00 52.53 143 ASP A N 1
ATOM 1168 C CA . ASP A 1 143 ? -4.560 -33.730 30.545 1.00 52.53 143 ASP A CA 1
ATOM 1169 C C . ASP A 1 143 ? -5.905 -32.981 30.636 1.00 52.53 143 ASP A C 1
ATOM 1171 O O . ASP A 1 143 ? -6.951 -33.571 30.913 1.00 52.53 143 ASP A O 1
ATOM 1175 N N . VAL A 1 144 ? -5.869 -31.664 30.417 1.00 44.56 144 VAL A N 1
ATOM 1176 C CA . VAL A 1 144 ? -7.033 -30.766 30.501 1.00 44.56 144 VAL A CA 1
ATOM 1177 C C . VAL A 1 144 ? -8.146 -31.216 29.555 1.00 44.56 144 VAL A C 1
ATOM 1179 O O . VAL A 1 144 ? -9.324 -31.070 29.887 1.00 44.56 144 VAL A O 1
ATOM 1182 N N . ASP A 1 145 ? -7.788 -31.815 28.418 1.00 49.00 145 ASP A N 1
ATOM 1183 C CA . ASP A 1 145 ? -8.759 -32.346 27.466 1.00 49.00 145 ASP A CA 1
ATOM 1184 C C . ASP A 1 145 ? -9.521 -33.555 28.050 1.00 49.00 145 ASP A C 1
ATOM 1186 O O . ASP A 1 145 ? -10.728 -33.678 27.839 1.00 49.00 145 ASP A O 1
ATOM 1190 N N . VAL A 1 146 ? -8.871 -34.378 28.884 1.00 55.31 146 VAL A N 1
ATOM 1191 C CA . VAL A 1 146 ? -9.501 -35.516 29.583 1.00 55.31 146 VAL A CA 1
ATOM 1192 C C . VAL A 1 146 ? -10.435 -35.028 30.694 1.00 55.31 146 VAL A C 1
ATOM 1194 O O . VAL A 1 146 ? -11.562 -35.509 30.804 1.00 55.31 146 VAL A O 1
ATOM 1197 N N . TRP A 1 147 ? -10.029 -34.016 31.471 1.00 52.62 147 TRP A N 1
ATOM 1198 C CA . TRP A 1 147 ? -10.898 -33.426 32.501 1.00 52.62 147 TRP A CA 1
ATOM 1199 C C . TRP A 1 147 ? -12.150 -32.765 31.898 1.00 52.62 147 TRP A C 1
ATOM 1201 O O . TRP A 1 147 ? -13.254 -32.898 32.435 1.00 52.62 147 TRP A O 1
ATOM 1211 N N . LEU A 1 148 ? -12.002 -32.076 30.758 1.00 47.72 148 LEU A N 1
ATOM 1212 C CA . LEU A 1 148 ? -13.120 -31.467 30.033 1.00 47.72 148 LEU A CA 1
ATOM 1213 C C . LEU A 1 148 ? -14.083 -32.519 29.463 1.00 47.72 148 LEU A C 1
ATOM 1215 O O . LEU A 1 148 ? -15.297 -32.311 29.521 1.00 47.72 148 LEU A O 1
ATOM 1219 N N . GLU A 1 149 ? -13.579 -33.649 28.958 1.00 56.47 149 GLU A N 1
ATOM 1220 C CA . GLU A 1 149 ? -14.414 -34.766 28.498 1.00 56.47 149 GLU A CA 1
ATOM 1221 C C . GLU A 1 149 ? -15.176 -35.436 29.651 1.00 56.47 149 GLU A C 1
ATOM 1223 O O . GLU A 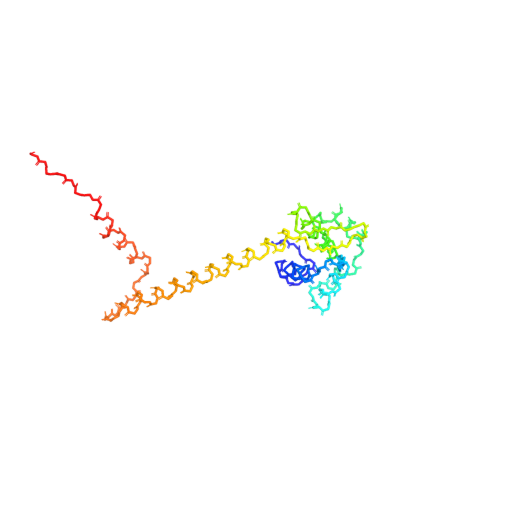1 149 ? -16.387 -35.651 29.545 1.00 56.47 149 GLU A O 1
ATOM 1228 N N . GLU A 1 150 ? -14.521 -35.693 30.785 1.00 52.62 150 GLU A N 1
ATOM 1229 C CA . GLU A 1 150 ? -15.166 -36.280 31.967 1.00 52.62 150 GLU A CA 1
ATOM 1230 C C . GLU A 1 150 ? -16.259 -35.365 32.544 1.00 52.62 150 GLU A C 1
ATOM 1232 O O . GLU A 1 150 ? -17.356 -35.828 32.875 1.00 52.62 150 GLU A O 1
ATOM 1237 N N . ARG A 1 151 ? -16.026 -34.044 32.584 1.00 51.28 151 ARG A N 1
ATOM 1238 C CA . ARG A 1 151 ? -17.037 -33.068 33.028 1.00 51.28 151 ARG A CA 1
ATOM 1239 C C . ARG A 1 151 ? -18.166 -32.886 32.024 1.00 51.28 151 ARG A C 1
ATOM 1241 O O . ARG A 1 151 ? -19.312 -32.712 32.436 1.00 51.28 151 ARG A O 1
ATOM 1248 N N . ALA A 1 152 ? -17.892 -32.964 30.723 1.00 51.31 152 ALA A N 1
ATOM 1249 C CA . ALA A 1 152 ? -18.940 -32.951 29.706 1.00 51.31 152 ALA A CA 1
ATOM 1250 C C . ALA A 1 152 ? -19.869 -34.172 29.828 1.00 51.31 152 ALA A C 1
ATOM 1252 O O . ALA A 1 152 ? -21.070 -34.050 29.584 1.00 51.31 152 ALA A O 1
ATOM 1253 N N . ILE A 1 153 ? -19.351 -35.325 30.265 1.00 54.81 153 ILE A N 1
ATOM 1254 C CA . ILE A 1 153 ? -20.151 -36.523 30.559 1.00 54.81 153 ILE A CA 1
ATOM 1255 C C . ILE A 1 153 ? -20.978 -36.328 31.840 1.00 54.81 153 ILE A C 1
ATOM 1257 O O . ILE A 1 153 ? -22.180 -36.607 31.845 1.00 54.81 153 ILE A O 1
ATOM 1261 N N . GLU A 1 154 ? -20.371 -35.796 32.901 1.00 45.78 154 GLU A N 1
ATOM 1262 C CA . GLU A 1 154 ? -21.030 -35.577 34.195 1.00 45.78 154 GLU A CA 1
ATOM 1263 C C . GLU A 1 154 ? -22.146 -34.513 34.116 1.00 45.78 154 GLU A C 1
ATOM 1265 O O . GLU A 1 154 ? -23.258 -34.728 34.604 1.00 45.78 154 GLU A O 1
ATOM 1270 N N . PHE A 1 155 ? -21.906 -33.397 33.419 1.00 49.12 155 PHE A N 1
ATOM 1271 C CA . PHE A 1 155 ? -22.902 -32.340 33.197 1.00 49.12 155 PHE A CA 1
ATOM 1272 C C . PHE A 1 155 ? -23.828 -32.608 31.999 1.00 49.12 155 PHE A C 1
ATOM 1274 O O . PHE A 1 155 ? -24.921 -32.041 31.928 1.00 49.12 155 PHE A O 1
ATOM 1281 N N . GLY A 1 156 ? -23.456 -33.518 31.095 1.00 43.19 156 GLY A N 1
ATOM 1282 C CA . GLY A 1 156 ? -24.303 -34.001 30.001 1.00 43.19 156 GLY A CA 1
ATOM 1283 C C . GLY A 1 156 ? -25.439 -34.927 30.453 1.00 43.19 156 GLY A C 1
ATOM 1284 O O . GLY A 1 156 ? -26.403 -35.116 29.712 1.00 43.19 156 GLY A O 1
ATOM 1285 N N . HIS A 1 157 ? -25.385 -35.468 31.677 1.00 44.53 157 HIS A N 1
ATOM 1286 C CA . HIS A 1 157 ? -26.432 -36.331 32.243 1.00 44.53 157 HIS A CA 1
ATOM 1287 C C . HIS A 1 157 ? -27.516 -35.603 33.059 1.00 44.53 157 HIS A C 1
ATOM 1289 O O . HIS A 1 157 ? -28.479 -36.235 33.495 1.00 44.53 157 HIS A O 1
ATOM 1295 N N . LEU A 1 158 ? -27.461 -34.273 33.195 1.00 41.38 158 LEU A N 1
ATOM 1296 C CA . LEU A 1 158 ? -28.561 -33.488 33.788 1.00 41.38 158 LEU A CA 1
ATOM 1297 C C . LEU A 1 158 ? -29.619 -33.034 32.765 1.00 41.38 158 LEU A C 1
ATOM 1299 O O . LEU A 1 158 ? -30.452 -32.175 33.052 1.00 41.38 158 LEU A O 1
ATOM 1303 N N . GLY A 1 159 ? -29.636 -33.663 31.588 1.00 45.25 159 GLY A N 1
ATOM 1304 C CA . GLY A 1 159 ? -30.590 -33.417 30.511 1.00 45.25 159 GLY A CA 1
ATOM 1305 C C . GLY A 1 159 ? -31.466 -34.620 30.162 1.00 45.25 159 GLY A C 1
ATOM 1306 O O . GLY A 1 159 ? -31.567 -34.960 28.990 1.00 45.25 159 GLY A O 1
ATOM 1307 N N . GLY A 1 160 ? -32.116 -35.267 31.136 1.00 39.28 160 GLY A N 1
ATOM 1308 C CA . GLY A 1 160 ? -33.221 -36.181 30.820 1.00 39.28 160 GLY A CA 1
ATOM 1309 C C . GLY A 1 160 ? -33.537 -37.233 31.876 1.00 39.28 160 GLY A C 1
ATOM 1310 O O . GLY A 1 160 ? -32.960 -38.311 31.878 1.00 39.28 160 GLY A O 1
ATOM 1311 N N . LYS A 1 161 ? -34.553 -36.975 32.708 1.00 43.53 161 LYS A N 1
ATOM 1312 C CA . LYS A 1 161 ? -35.353 -38.055 33.309 1.00 43.53 161 LYS A CA 1
ATOM 1313 C C . LYS A 1 161 ? -36.080 -38.813 32.188 1.00 43.53 161 LYS A C 1
ATOM 1315 O O . LYS A 1 161 ? -36.884 -38.177 31.503 1.00 43.53 161 LYS A O 1
ATOM 1320 N N . PRO A 1 162 ? -35.958 -40.144 32.062 1.00 42.88 162 PRO A N 1
ATOM 1321 C CA . PRO A 1 162 ? -37.051 -40.947 31.550 1.00 42.88 162 PRO A CA 1
ATOM 1322 C C . PRO A 1 162 ? -38.051 -41.224 32.685 1.00 42.88 162 PRO A C 1
ATOM 1324 O O . PRO A 1 162 ? -37.683 -41.496 33.828 1.00 42.88 162 PRO A O 1
ATOM 1327 N N . ALA A 1 163 ? -39.335 -41.098 32.359 1.00 43.53 163 ALA A N 1
ATOM 1328 C CA . ALA A 1 163 ? -40.465 -41.432 33.220 1.00 43.53 163 ALA A CA 1
ATOM 1329 C C . ALA A 1 163 ? -40.448 -42.919 33.651 1.00 43.53 163 ALA A C 1
ATOM 1331 O O . ALA A 1 163 ? -39.887 -43.749 32.933 1.00 43.53 163 ALA A O 1
ATOM 1332 N N . PRO A 1 164 ? -41.085 -43.287 34.781 1.00 45.12 164 PRO A N 1
ATOM 1333 C CA . PRO A 1 164 ? -41.154 -44.678 35.213 1.00 45.12 164 PRO A CA 1
ATOM 1334 C C . PRO A 1 164 ? -42.044 -45.491 34.264 1.00 45.12 164 PRO A C 1
ATOM 1336 O O . PRO A 1 164 ? -43.192 -45.121 34.000 1.00 45.12 164 PRO A O 1
ATOM 1339 N N . ALA A 1 165 ? -41.513 -46.608 33.767 1.00 51.22 165 ALA A N 1
ATOM 1340 C CA . ALA A 1 165 ? -42.308 -47.634 33.107 1.00 51.22 165 ALA A CA 1
ATOM 1341 C C . ALA A 1 165 ? -43.176 -48.361 34.150 1.00 51.22 165 ALA A C 1
ATOM 1343 O O . ALA A 1 165 ? -42.716 -48.646 35.257 1.00 51.22 165 ALA A O 1
ATOM 1344 N N . ARG A 1 166 ? -44.439 -48.596 33.782 1.00 49.72 166 ARG A N 1
ATOM 1345 C CA . ARG A 1 166 ? -45.381 -49.470 34.491 1.00 49.72 166 ARG A CA 1
ATOM 1346 C C . ARG A 1 166 ? -45.006 -50.934 34.316 1.00 49.72 166 ARG A C 1
ATOM 1348 O O . ARG A 1 166 ? -44.489 -51.259 33.224 1.00 49.72 166 ARG A O 1
#

Sequence (166 aa):
MKSSAFRVPRRQWQAAILYRLGVTVYPDKVGAVAMLERLRERKWSKPELDFMSSDDTNWIAKHIAPDFKSAYEEVASYLRRLRKEGVVHEDMAGSYYMNQGGREAISQAARERSRQTVRRQDLDDALEEIRDLLLPDDEDWGDVDVWLEERAIEFGHLGGKPAPAR

Organism: NCBI:txid1041138

Radius of gyration: 26.84 Å; chains: 1; bounding box: 63×68×67 Å

Foldseek 3Di:
DQDDQWPDDPVVLLVVVLVVQLPQDPVGWAALVRSLVVCVVVVGGDPVQSPDDVVNQVVCCVPPNVSGDGSSRSSLVSQVVCVVVVQWDADPVRIIHGDPVNNVVVVVVVVVVVVVVVVVVVVVVVVVVVVVVDDDDDDDDDDPVVVVVVVCVVVVVVPDDDDDDD